Protein AF-A0AAV4JP95-F1 (afdb_monomer_lite)

Structure (mmCIF, N/CA/C/O backbone):
data_AF-A0AAV4JP95-F1
#
_entry.id   AF-A0AAV4JP95-F1
#
loop_
_atom_site.group_PDB
_atom_site.id
_atom_site.type_symbol
_atom_site.label_atom_id
_atom_site.label_alt_id
_atom_site.label_comp_id
_atom_site.label_asym_id
_atom_site.label_entity_id
_atom_site.label_seq_id
_atom_site.pdbx_PDB_ins_code
_atom_site.Cartn_x
_atom_site.Cartn_y
_atom_site.Cartn_z
_atom_site.occupancy
_atom_site.B_iso_or_equiv
_atom_site.auth_seq_id
_atom_site.auth_comp_id
_atom_site.auth_asym_id
_atom_site.auth_atom_id
_atom_site.pdbx_PDB_model_num
ATOM 1 N N . MET A 1 1 ? -0.950 5.126 -25.037 1.00 38.28 1 MET A N 1
ATOM 2 C CA . MET A 1 1 ? -2.123 5.881 -24.534 1.00 38.28 1 MET A CA 1
ATOM 3 C C . MET A 1 1 ? -2.190 5.710 -23.021 1.00 38.28 1 MET A C 1
ATOM 5 O O . MET A 1 1 ? -2.170 4.575 -22.573 1.00 38.28 1 MET A O 1
ATOM 9 N N . LYS A 1 2 ? -2.175 6.792 -22.227 1.00 51.00 2 LYS A N 1
ATOM 10 C CA . LYS A 1 2 ? -2.184 6.705 -20.753 1.00 51.00 2 LYS A CA 1
ATOM 11 C C . LYS A 1 2 ? -3.571 6.285 -20.260 1.00 51.00 2 LYS A C 1
ATOM 13 O O . LYS A 1 2 ? -4.560 6.953 -20.547 1.00 51.00 2 LYS A O 1
ATOM 18 N N . ASP A 1 3 ? -3.625 5.200 -19.496 1.00 61.03 3 ASP A N 1
ATOM 19 C CA . ASP A 1 3 ? -4.842 4.542 -19.003 1.00 61.03 3 ASP A CA 1
ATOM 20 C C . ASP A 1 3 ? -5.536 5.298 -17.844 1.00 61.03 3 ASP A C 1
ATOM 22 O O . ASP A 1 3 ? -6.129 4.716 -16.936 1.00 61.03 3 ASP A O 1
ATOM 26 N N . THR A 1 4 ? -5.495 6.633 -17.853 1.00 71.19 4 THR A N 1
ATOM 27 C CA . THR A 1 4 ? -5.955 7.493 -16.749 1.00 71.19 4 THR A CA 1
ATOM 28 C C . THR A 1 4 ? -7.425 7.254 -16.396 1.00 71.19 4 THR A C 1
ATOM 30 O O . THR A 1 4 ? -7.786 7.220 -15.222 1.00 71.19 4 THR A O 1
ATOM 33 N N . ARG A 1 5 ? -8.281 7.004 -17.397 1.00 79.25 5 ARG A N 1
ATOM 34 C CA . ARG A 1 5 ? -9.705 6.692 -17.174 1.00 79.25 5 ARG A CA 1
ATOM 35 C C . ARG A 1 5 ? -9.899 5.374 -16.419 1.00 79.25 5 ARG A C 1
ATOM 37 O O . ARG A 1 5 ? -10.820 5.269 -15.616 1.00 79.25 5 ARG A O 1
ATOM 44 N N . ARG A 1 6 ? -9.049 4.372 -16.664 1.00 81.50 6 ARG A N 1
ATOM 45 C CA . ARG A 1 6 ? -9.123 3.067 -15.988 1.00 81.50 6 ARG A CA 1
ATOM 46 C C . ARG A 1 6 ? -8.618 3.167 -14.555 1.00 81.50 6 ARG A C 1
ATOM 48 O O . ARG A 1 6 ? -9.256 2.632 -13.657 1.00 81.50 6 ARG A O 1
ATOM 55 N N . VAL A 1 7 ? -7.556 3.941 -14.329 1.00 82.88 7 VAL A N 1
ATOM 56 C CA . VAL A 1 7 ? -7.044 4.231 -12.981 1.00 82.88 7 VAL A CA 1
ATOM 57 C C . VAL A 1 7 ? -8.124 4.867 -12.104 1.00 82.88 7 VAL A C 1
ATOM 59 O O . VAL A 1 7 ? -8.351 4.412 -10.984 1.00 82.88 7 VAL A O 1
ATOM 62 N N . VAL A 1 8 ? -8.852 5.862 -12.624 1.00 86.62 8 VAL A N 1
ATOM 63 C CA . VAL A 1 8 ? -9.963 6.495 -11.891 1.00 86.62 8 VAL A CA 1
ATOM 64 C C . VAL A 1 8 ? -11.041 5.473 -11.520 1.00 86.62 8 VAL A C 1
ATOM 66 O O . VAL A 1 8 ? -11.467 5.439 -10.367 1.00 86.62 8 VAL A O 1
ATOM 69 N N . LYS A 1 9 ? -11.421 4.586 -12.451 1.00 89.94 9 LYS A N 1
ATOM 70 C CA . LYS A 1 9 ? -12.391 3.511 -12.183 1.00 89.94 9 LYS A CA 1
ATOM 71 C C . LYS A 1 9 ? -11.918 2.551 -11.090 1.00 89.94 9 LYS A C 1
ATOM 73 O O . LYS A 1 9 ? -12.716 2.152 -10.254 1.00 89.94 9 LYS A O 1
ATOM 78 N N . ILE A 1 10 ? -10.630 2.208 -11.052 1.00 89.19 10 ILE A N 1
ATOM 79 C CA . ILE A 1 10 ? -10.064 1.326 -10.016 1.00 89.19 10 ILE A CA 1
ATOM 80 C C . ILE A 1 10 ? -10.124 1.997 -8.640 1.00 89.19 10 ILE A C 1
ATOM 82 O O . ILE A 1 10 ? -10.513 1.370 -7.656 1.00 89.19 10 ILE A O 1
ATOM 86 N N . VAL A 1 11 ? -9.789 3.288 -8.562 1.00 91.06 11 VAL A N 1
ATOM 87 C CA . VAL A 1 11 ? -9.869 4.052 -7.308 1.00 91.06 11 VAL A CA 1
ATOM 88 C C . VAL A 1 11 ? -11.321 4.198 -6.836 1.00 91.06 11 VAL A C 1
ATOM 90 O O . VAL A 1 11 ? -11.583 4.120 -5.631 1.00 91.06 11 VAL A O 1
ATOM 93 N N . GLN A 1 12 ? -12.263 4.390 -7.763 1.00 93.44 12 GLN A N 1
ATOM 94 C CA . GLN A 1 12 ? -13.700 4.407 -7.472 1.00 93.44 12 GLN A CA 1
ATOM 95 C C . GLN A 1 12 ? -14.160 3.047 -6.947 1.00 93.44 12 GLN A C 1
ATOM 97 O O . GLN A 1 12 ? -14.687 2.986 -5.841 1.00 93.44 12 GLN A O 1
ATOM 102 N N . PHE A 1 13 ? -13.830 1.960 -7.646 1.00 93.62 13 PHE A N 1
ATOM 103 C CA . PHE A 1 13 ? -14.135 0.591 -7.230 1.00 93.62 13 PHE A CA 1
ATOM 104 C C . PHE A 1 13 ? -13.580 0.265 -5.834 1.00 93.62 13 PHE A C 1
ATOM 106 O O . PHE A 1 13 ? -14.285 -0.298 -4.997 1.00 93.62 13 PHE A O 1
ATOM 113 N N . ALA A 1 14 ? -12.342 0.677 -5.533 1.00 93.75 14 ALA A N 1
ATOM 114 C CA . ALA A 1 14 ? -11.765 0.530 -4.197 1.00 93.75 14 ALA A CA 1
ATOM 115 C C . ALA A 1 14 ? -12.580 1.294 -3.139 1.00 93.75 14 ALA A C 1
ATOM 117 O O . ALA A 1 14 ? -12.880 0.762 -2.071 1.00 93.75 14 ALA A O 1
ATOM 118 N N . SER A 1 15 ? -12.956 2.539 -3.440 1.00 95.44 15 SER A N 1
ATOM 119 C CA . SER A 1 15 ? -13.736 3.391 -2.534 1.00 95.44 15 SER A CA 1
ATOM 120 C C . SER A 1 15 ? -15.133 2.816 -2.277 1.00 95.44 15 SER A C 1
ATOM 122 O O . SER A 1 15 ? -15.563 2.741 -1.128 1.00 95.44 15 SER A O 1
ATOM 124 N N . GLU A 1 16 ? -15.817 2.361 -3.323 1.00 96.06 16 GLU A N 1
ATOM 125 C CA . GLU A 1 16 ? -17.139 1.738 -3.248 1.00 96.06 16 GLU A CA 1
ATOM 126 C C . GLU A 1 16 ? -17.101 0.427 -2.462 1.00 96.06 16 GLU A C 1
ATOM 128 O O . GLU A 1 16 ? -17.884 0.251 -1.528 1.00 96.06 16 GLU A O 1
ATOM 133 N N . GLY A 1 17 ? -16.141 -0.456 -2.757 1.00 94.38 17 GLY A N 1
ATOM 134 C CA . GLY A 1 17 ? -15.959 -1.709 -2.025 1.00 94.38 17 GLY A CA 1
ATOM 135 C C . GLY A 1 17 ? -15.733 -1.483 -0.528 1.00 94.38 17 GLY A C 1
ATOM 136 O O . GLY A 1 17 ? -16.347 -2.150 0.306 1.00 94.38 17 GLY A O 1
ATOM 137 N N . LEU A 1 18 ? -14.918 -0.487 -0.168 1.00 95.00 18 LEU A N 1
ATOM 138 C CA . LEU A 1 18 ? -14.693 -0.109 1.231 1.00 95.00 18 LEU A CA 1
ATOM 139 C C . LEU A 1 18 ? -15.953 0.452 1.899 1.00 95.00 18 LEU A C 1
ATOM 141 O O . LEU A 1 18 ? -16.226 0.129 3.058 1.00 95.00 18 LEU A O 1
ATOM 145 N N . LEU A 1 19 ? -16.739 1.264 1.187 1.00 95.69 19 LEU A N 1
ATOM 146 C CA . LEU A 1 19 ? -18.004 1.797 1.695 1.00 95.69 19 LEU A CA 1
ATOM 147 C C . LEU A 1 19 ? -19.027 0.689 1.950 1.00 95.69 19 LEU A C 1
ATOM 149 O O . LEU A 1 19 ? -19.682 0.712 2.994 1.00 95.69 19 LEU A O 1
ATOM 153 N N . VAL A 1 20 ? -19.139 -0.285 1.043 1.00 95.19 20 VAL A N 1
ATOM 154 C CA . VAL A 1 20 ? -20.025 -1.447 1.202 1.00 95.19 20 VAL A CA 1
ATOM 155 C C . VAL A 1 20 ? -19.639 -2.234 2.452 1.00 95.19 20 VAL A C 1
ATOM 157 O O . VAL A 1 20 ? -20.476 -2.401 3.338 1.00 95.19 20 VAL A O 1
ATOM 160 N N . ILE A 1 21 ? -18.362 -2.610 2.600 1.00 94.50 21 ILE A N 1
ATOM 161 C CA . ILE A 1 21 ? -17.874 -3.344 3.783 1.00 94.50 21 ILE A CA 1
ATOM 162 C C . ILE A 1 21 ? -18.108 -2.541 5.069 1.00 94.50 21 ILE A C 1
ATOM 164 O O . ILE A 1 21 ? -18.496 -3.091 6.103 1.00 94.50 21 ILE A O 1
ATOM 168 N N . ASN A 1 22 ? -17.889 -1.225 5.022 1.00 93.62 22 ASN A N 1
ATOM 169 C CA . ASN A 1 22 ? -18.088 -0.372 6.184 1.00 93.62 22 ASN A CA 1
ATOM 170 C C . ASN A 1 22 ? -19.557 -0.352 6.639 1.00 93.62 22 ASN A C 1
ATOM 172 O O . ASN A 1 22 ? -19.801 -0.387 7.848 1.00 93.62 22 ASN A O 1
ATOM 176 N N . LYS A 1 23 ? -20.501 -0.314 5.688 1.00 93.94 23 LYS A N 1
ATOM 177 C CA . LYS A 1 23 ? -21.951 -0.312 5.938 1.00 93.94 23 LYS A CA 1
ATOM 178 C C . LYS A 1 23 ? -22.492 -1.668 6.396 1.00 93.94 23 LYS A C 1
ATOM 180 O O . LYS A 1 23 ? -23.535 -1.696 7.039 1.00 93.94 23 LYS A O 1
ATOM 185 N N . CYS A 1 24 ? -21.804 -2.776 6.120 1.00 91.50 24 CYS A N 1
ATOM 186 C CA . CYS A 1 24 ? -22.222 -4.083 6.620 1.00 91.50 24 CYS A CA 1
ATOM 187 C C . CYS A 1 24 ? -22.307 -4.087 8.161 1.00 91.50 24 CYS A C 1
ATOM 189 O O . CYS A 1 24 ? -21.389 -3.623 8.846 1.00 91.50 24 CYS A O 1
ATOM 191 N N . GLY A 1 25 ? -23.365 -4.685 8.717 1.00 90.44 25 GLY A N 1
ATOM 192 C CA . GLY A 1 25 ? -23.564 -4.883 10.165 1.00 90.44 25 GLY A CA 1
ATOM 193 C C . GLY A 1 25 ? -22.656 -5.949 10.800 1.00 90.44 25 GLY A C 1
ATOM 194 O O . GLY A 1 25 ? -22.954 -6.463 11.871 1.00 90.44 25 GLY A O 1
ATOM 195 N N . LEU A 1 26 ? -21.563 -6.321 10.129 1.00 90.19 26 LEU A N 1
ATOM 196 C CA . LEU A 1 26 ? -20.633 -7.362 10.562 1.00 90.19 26 LEU A CA 1
ATOM 197 C C . LEU A 1 26 ? -19.750 -6.889 11.726 1.00 90.19 26 LEU A C 1
ATOM 199 O O . LEU A 1 26 ? -19.421 -5.705 11.838 1.00 90.19 26 LEU A O 1
ATOM 203 N N . GLN A 1 27 ? -19.280 -7.830 12.550 1.00 90.25 27 GLN A N 1
ATOM 204 C CA . GLN A 1 27 ? -18.249 -7.536 13.551 1.00 90.25 27 GLN A CA 1
ATOM 205 C C . GLN A 1 27 ? -16.942 -7.085 12.877 1.00 90.25 27 GLN A C 1
ATOM 207 O O . GLN A 1 27 ? -16.614 -7.512 11.768 1.00 90.25 27 GLN A O 1
ATOM 212 N N . SER A 1 28 ? -16.147 -6.273 13.578 1.00 88.94 28 SER A N 1
ATOM 213 C CA . SER A 1 28 ? -14.911 -5.677 13.054 1.00 88.94 28 SER A CA 1
ATOM 214 C C . SER A 1 28 ? -13.934 -6.677 12.432 1.00 88.94 28 SER A C 1
ATOM 216 O O . SER A 1 28 ? -13.407 -6.427 11.350 1.00 88.94 28 SER A O 1
ATOM 218 N N . LYS A 1 29 ? -13.725 -7.832 13.077 1.00 89.19 29 LYS A N 1
ATOM 219 C CA . LYS A 1 29 ? -12.844 -8.900 12.573 1.00 89.19 29 LYS A CA 1
ATOM 220 C C . LYS A 1 29 ? -13.286 -9.428 11.205 1.00 89.19 29 LYS A C 1
ATOM 222 O O . LYS A 1 29 ? -12.456 -9.633 10.326 1.00 89.19 29 LYS A O 1
ATOM 227 N N . PHE A 1 30 ? -14.594 -9.573 10.999 1.00 90.50 30 PHE A N 1
ATOM 228 C CA . PHE A 1 30 ? -15.151 -10.067 9.744 1.00 90.50 30 PHE A CA 1
ATOM 229 C C . PHE A 1 30 ? -15.080 -9.012 8.638 1.00 90.50 30 PHE A C 1
ATOM 231 O O . PHE A 1 30 ? -14.860 -9.370 7.489 1.00 90.50 30 PHE A O 1
ATOM 238 N N . LYS A 1 31 ? -15.148 -7.714 8.966 1.00 93.19 31 LYS A N 1
ATOM 239 C CA . LYS A 1 31 ? -14.896 -6.638 7.987 1.00 93.19 31 LYS A CA 1
ATOM 240 C C . LYS A 1 31 ? -13.470 -6.686 7.444 1.00 93.19 31 LYS A C 1
ATOM 242 O O . LYS A 1 31 ? -13.267 -6.591 6.236 1.00 93.19 31 LYS A O 1
ATOM 247 N N . VAL A 1 32 ? -12.492 -6.879 8.331 1.00 91.06 32 VAL A N 1
ATOM 248 C CA . VAL A 1 32 ? -11.085 -7.040 7.933 1.00 91.06 32 VAL A CA 1
ATOM 249 C C . VAL A 1 32 ? -10.889 -8.320 7.127 1.00 91.06 32 VAL A C 1
ATOM 251 O O . VAL A 1 32 ? -10.179 -8.301 6.126 1.00 91.06 32 VAL A O 1
ATOM 254 N N . TRP A 1 33 ? -11.569 -9.406 7.494 1.00 90.81 33 TRP A N 1
ATOM 255 C CA . TRP A 1 33 ? -11.556 -10.632 6.700 1.00 90.81 33 TRP A CA 1
ATOM 256 C C . TRP A 1 33 ? -12.125 -10.416 5.288 1.00 90.81 33 TRP A C 1
ATOM 258 O O . TRP A 1 33 ? -11.470 -10.770 4.315 1.00 90.81 33 TRP A O 1
ATOM 268 N N . CYS A 1 34 ? -13.275 -9.748 5.136 1.00 92.06 34 CYS A N 1
ATOM 269 C CA . CYS A 1 34 ? -13.835 -9.415 3.819 1.00 92.06 34 CYS A CA 1
ATOM 270 C C . CYS A 1 34 ? -12.882 -8.541 2.991 1.00 92.06 34 CYS A C 1
ATOM 272 O O . CYS A 1 34 ? -12.734 -8.743 1.785 1.00 92.06 34 CYS A O 1
ATOM 274 N N . LEU A 1 35 ? -12.205 -7.587 3.631 1.00 92.31 35 LEU A N 1
ATOM 275 C CA . LEU A 1 35 ? -11.176 -6.784 2.980 1.00 92.31 35 LEU A CA 1
ATOM 276 C C . LEU A 1 35 ? -10.038 -7.670 2.444 1.00 92.31 35 LEU A C 1
ATOM 278 O O . LEU A 1 35 ? -9.718 -7.583 1.261 1.00 92.31 35 LEU A O 1
ATOM 282 N N . GLN A 1 36 ? -9.461 -8.526 3.291 1.00 91.44 36 GLN A N 1
ATOM 283 C CA . GLN A 1 36 ? -8.295 -9.354 2.961 1.00 91.44 36 GLN A CA 1
ATOM 284 C C . GLN A 1 36 ? -8.613 -10.483 1.976 1.00 91.44 36 GLN A C 1
ATOM 286 O O . GLN A 1 36 ? -7.837 -10.737 1.062 1.00 91.44 36 GLN A O 1
ATOM 291 N N . SER A 1 37 ? -9.754 -11.148 2.134 1.00 90.38 37 SER A N 1
ATOM 292 C CA . SER A 1 37 ? -10.108 -12.333 1.350 1.00 90.38 37 SER A CA 1
ATOM 293 C C . SER A 1 37 ? -10.948 -12.026 0.111 1.00 90.38 37 SER A C 1
ATOM 295 O O . SER A 1 37 ? -10.947 -12.833 -0.813 1.00 90.38 37 SER A O 1
ATOM 297 N N . MET A 1 38 ? -11.653 -10.888 0.048 1.00 92.06 38 MET A N 1
ATOM 298 C CA . MET A 1 38 ? -12.507 -10.556 -1.104 1.00 92.06 38 MET A CA 1
ATOM 299 C C . MET A 1 38 ? -12.042 -9.311 -1.857 1.00 92.06 38 MET A C 1
ATOM 301 O O . MET A 1 38 ? -11.879 -9.367 -3.075 1.00 92.06 38 MET A O 1
ATOM 305 N N . LEU A 1 39 ? -11.863 -8.178 -1.171 1.00 93.00 39 LEU A N 1
ATOM 306 C CA . LEU A 1 39 ? -11.613 -6.902 -1.851 1.00 93.00 39 LEU A CA 1
ATOM 307 C C . LEU A 1 39 ? -10.174 -6.788 -2.364 1.00 93.00 39 LEU A C 1
ATOM 309 O O . LEU A 1 39 ? -9.973 -6.413 -3.518 1.00 93.00 39 LEU A O 1
ATOM 313 N N . ILE A 1 40 ? -9.186 -7.135 -1.535 1.00 91.88 40 ILE A N 1
ATOM 314 C CA . ILE A 1 40 ? -7.764 -7.054 -1.891 1.00 91.88 40 ILE A CA 1
ATOM 315 C C . ILE A 1 40 ? -7.432 -7.930 -3.108 1.00 91.88 40 ILE A C 1
ATOM 317 O O . ILE A 1 40 ? -6.876 -7.378 -4.052 1.00 91.88 40 ILE A O 1
ATOM 321 N N . PRO A 1 41 ? -7.835 -9.215 -3.197 1.00 92.31 41 PRO A N 1
ATOM 322 C CA . PRO A 1 41 ? -7.557 -10.032 -4.381 1.00 92.31 41 PRO A CA 1
ATOM 323 C C . PRO A 1 41 ? -8.159 -9.460 -5.672 1.00 92.31 41 PRO A C 1
ATOM 325 O O . PRO A 1 41 ? -7.504 -9.460 -6.715 1.00 92.31 41 PRO A O 1
ATOM 328 N N . LYS A 1 42 ? -9.383 -8.911 -5.604 1.00 93.00 42 LYS A N 1
ATO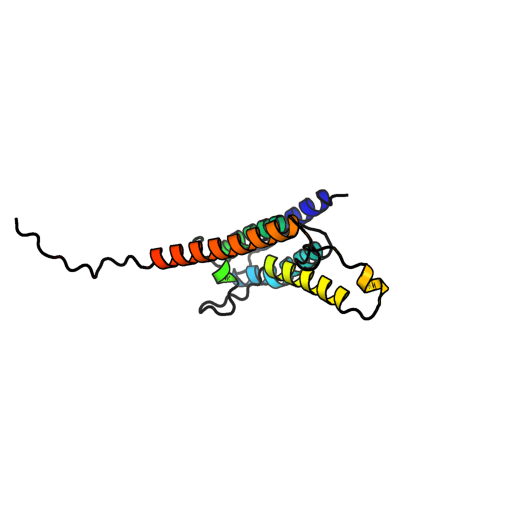M 329 C CA . LYS A 1 42 ? -10.045 -8.267 -6.754 1.00 93.00 42 LYS A CA 1
ATOM 330 C C . LYS A 1 42 ? -9.310 -7.005 -7.202 1.00 93.00 42 LYS A C 1
ATOM 332 O O . LYS A 1 42 ? -9.112 -6.802 -8.397 1.00 93.00 42 LYS A O 1
ATOM 337 N N . LEU A 1 43 ? -8.897 -6.166 -6.251 1.00 92.31 43 LEU A N 1
ATOM 338 C CA . LEU A 1 43 ? -8.100 -4.977 -6.543 1.00 92.31 43 LEU A CA 1
ATOM 339 C C . LEU A 1 43 ? -6.732 -5.353 -7.102 1.00 92.31 43 LEU A C 1
ATOM 341 O O . LEU A 1 43 ? -6.329 -4.805 -8.119 1.00 92.31 43 LEU A O 1
ATOM 345 N N . LEU A 1 44 ? -6.043 -6.306 -6.478 1.00 91.31 44 LEU A N 1
ATOM 346 C CA . LEU A 1 44 ? -4.710 -6.736 -6.876 1.00 91.31 44 LEU A CA 1
ATOM 347 C C . LEU A 1 44 ? -4.689 -7.231 -8.322 1.00 91.31 44 LEU A C 1
ATOM 349 O O . LEU A 1 44 ? -3.796 -6.853 -9.075 1.00 91.31 44 LEU A O 1
ATOM 353 N N . TRP A 1 45 ? -5.691 -8.012 -8.734 1.00 89.81 45 TRP A N 1
ATOM 354 C CA . TRP A 1 45 ? -5.818 -8.446 -10.124 1.00 89.81 45 TRP A CA 1
ATOM 355 C C . TRP A 1 45 ? -5.896 -7.252 -11.087 1.00 89.81 45 TRP A C 1
ATOM 357 O O . TRP A 1 45 ? -5.111 -7.176 -12.031 1.00 89.81 45 TRP A O 1
ATOM 367 N N . LEU A 1 46 ? -6.756 -6.265 -10.802 1.00 89.75 46 LEU A N 1
ATOM 368 C CA . LEU A 1 46 ? -6.854 -5.041 -11.606 1.00 89.75 46 LEU A CA 1
ATOM 369 C C . LEU A 1 46 ? -5.530 -4.267 -11.624 1.00 89.75 46 LEU A C 1
ATOM 371 O O . LEU A 1 46 ? -5.112 -3.782 -12.671 1.00 89.75 46 LEU A O 1
ATOM 375 N N . LEU A 1 47 ? -4.847 -4.168 -10.483 1.00 87.38 47 LEU A N 1
ATOM 376 C CA . LEU A 1 47 ? -3.575 -3.457 -10.387 1.00 87.38 47 LEU A CA 1
ATOM 377 C C . LEU A 1 47 ? -2.462 -4.138 -11.193 1.00 87.38 47 LEU A C 1
ATOM 379 O O . LEU A 1 47 ? -1.634 -3.453 -11.784 1.00 87.38 47 LEU A O 1
ATOM 383 N N . LEU A 1 48 ? -2.424 -5.471 -11.227 1.00 84.38 48 LEU A N 1
ATOM 384 C CA . LEU A 1 48 ? -1.385 -6.211 -11.944 1.00 84.38 48 LEU A CA 1
ATOM 385 C C . LEU A 1 48 ? -1.576 -6.178 -13.459 1.00 84.38 48 LEU A C 1
ATOM 387 O O . LEU A 1 48 ? -0.579 -6.051 -14.173 1.00 84.38 48 LEU A O 1
ATOM 391 N N . VAL A 1 49 ? -2.828 -6.248 -13.923 1.00 84.38 49 VAL A N 1
ATOM 392 C CA . VAL A 1 49 ? -3.185 -6.223 -15.350 1.00 84.38 49 VAL A CA 1
ATOM 393 C C . VAL A 1 49 ? -2.820 -4.887 -15.999 1.00 84.38 49 VAL A C 1
ATOM 395 O O . VAL A 1 49 ? -2.302 -4.871 -17.112 1.00 84.38 49 VAL A O 1
ATOM 398 N N . TYR A 1 50 ? -3.063 -3.768 -15.314 1.00 80.12 50 TYR A N 1
ATOM 399 C CA . TYR A 1 50 ? -2.779 -2.442 -15.861 1.00 80.12 50 TYR A CA 1
ATOM 400 C C . TYR A 1 50 ? -1.390 -1.928 -15.456 1.00 80.12 50 TYR A C 1
ATOM 402 O O . TYR A 1 50 ? -0.802 -2.334 -14.448 1.00 80.12 50 TYR A O 1
ATOM 410 N N . ASP A 1 51 ? -0.853 -1.005 -16.252 1.00 71.88 51 ASP A N 1
ATOM 411 C CA . ASP A 1 51 ? 0.347 -0.256 -15.885 1.00 71.88 51 ASP A CA 1
ATOM 412 C C . ASP A 1 51 ? -0.050 0.953 -15.026 1.00 71.88 51 ASP A C 1
ATOM 414 O O . ASP A 1 51 ? -0.608 1.938 -15.518 1.00 71.88 51 ASP A O 1
ATOM 418 N N . ILE A 1 52 ? 0.146 0.832 -13.711 1.00 76.31 52 ILE A N 1
ATOM 419 C CA . ILE A 1 52 ? -0.298 1.813 -12.717 1.00 76.31 52 ILE A CA 1
ATOM 420 C C . ILE A 1 52 ? 0.901 2.307 -11.913 1.00 76.31 52 ILE A C 1
ATOM 422 O O . ILE A 1 52 ? 1.753 1.541 -11.459 1.00 76.31 52 ILE A O 1
ATOM 426 N N . PHE A 1 53 ? 0.939 3.614 -11.671 1.00 78.31 53 PHE A N 1
ATOM 427 C CA . PHE A 1 53 ? 1.970 4.220 -10.839 1.00 78.31 53 PHE A CA 1
ATOM 428 C C . PHE A 1 53 ? 1.849 3.784 -9.372 1.00 78.31 53 PHE A C 1
ATOM 430 O O . PHE A 1 53 ? 0.759 3.780 -8.796 1.00 78.31 53 PHE A O 1
ATOM 437 N N . CYS A 1 54 ? 2.997 3.506 -8.745 1.00 80.19 54 CYS A N 1
ATOM 438 C CA . CYS A 1 54 ? 3.111 3.126 -7.330 1.00 80.19 54 CYS A CA 1
ATOM 439 C C . CYS A 1 54 ? 2.386 4.111 -6.392 1.00 80.19 54 CYS A C 1
ATOM 441 O O . CYS A 1 54 ? 1.668 3.690 -5.491 1.00 80.19 54 CYS A O 1
ATOM 443 N N . SER A 1 55 ? 2.462 5.413 -6.681 1.00 83.44 55 SER A N 1
ATOM 444 C CA . SER A 1 55 ? 1.792 6.473 -5.912 1.00 83.44 55 SER A CA 1
ATOM 445 C C . SER A 1 55 ? 0.264 6.350 -5.878 1.00 83.44 55 SER A C 1
ATOM 447 O O . SER A 1 55 ? -0.383 6.717 -4.897 1.00 83.44 55 SER A O 1
ATOM 449 N N . THR A 1 56 ? -0.348 5.809 -6.936 1.00 86.06 56 THR A N 1
ATOM 450 C CA . THR A 1 56 ? -1.801 5.576 -6.962 1.00 86.06 56 THR A CA 1
ATOM 451 C C . THR A 1 56 ? -2.165 4.414 -6.040 1.00 86.06 56 THR A C 1
ATOM 453 O O . THR A 1 56 ? -3.151 4.489 -5.306 1.00 86.06 56 THR A O 1
ATOM 456 N N . VAL A 1 57 ? -1.348 3.358 -6.039 1.00 89.62 57 VAL A N 1
ATOM 457 C CA . VAL A 1 57 ? -1.525 2.199 -5.154 1.00 89.62 57 VAL A CA 1
ATOM 458 C C . VAL A 1 57 ? -1.355 2.609 -3.690 1.00 89.62 57 VAL A C 1
ATOM 460 O O . VAL A 1 57 ? -2.188 2.247 -2.864 1.00 89.62 57 VAL A O 1
ATOM 463 N N . GLU A 1 58 ? -0.365 3.450 -3.384 1.00 90.81 58 GLU A N 1
ATOM 464 C CA . GLU A 1 58 ? -0.164 4.043 -2.053 1.00 90.81 58 GLU A CA 1
ATOM 465 C C . GLU A 1 58 ? -1.386 4.852 -1.587 1.00 90.81 58 GLU A C 1
ATOM 467 O O . GLU A 1 58 ? -1.814 4.741 -0.439 1.00 90.81 58 GLU A O 1
ATOM 472 N N . SER A 1 59 ? -2.020 5.618 -2.483 1.00 92.06 59 SER A N 1
ATOM 473 C CA . SER A 1 59 ? -3.258 6.344 -2.162 1.00 92.06 59 SER A CA 1
ATOM 474 C C . SER A 1 59 ? -4.429 5.405 -1.834 1.00 92.06 59 SER A C 1
ATOM 476 O O . SER A 1 59 ? -5.204 5.672 -0.910 1.00 92.06 59 SER A O 1
ATOM 478 N N . ILE A 1 60 ? -4.565 4.291 -2.563 1.00 92.31 60 ILE A N 1
ATOM 479 C CA . ILE A 1 60 ? -5.576 3.258 -2.281 1.00 92.31 60 ILE A CA 1
ATOM 480 C C . ILE A 1 60 ? -5.297 2.610 -0.922 1.00 92.31 60 ILE A C 1
ATOM 482 O O . ILE A 1 60 ? -6.209 2.472 -0.105 1.00 92.31 60 ILE A O 1
ATOM 486 N N . GLU A 1 61 ? -4.043 2.261 -0.657 1.00 92.50 61 GLU A N 1
ATOM 487 C CA . GLU A 1 61 ? -3.615 1.671 0.605 1.00 92.50 61 GLU A CA 1
ATOM 488 C C . GLU A 1 61 ? -3.888 2.599 1.798 1.00 92.50 61 GLU A C 1
ATOM 490 O O . GLU A 1 61 ? -4.481 2.169 2.787 1.00 92.50 61 GLU A O 1
ATOM 495 N N . ALA A 1 62 ? -3.596 3.896 1.677 1.00 91.75 62 ALA A N 1
ATOM 496 C CA . ALA A 1 62 ? -3.903 4.882 2.712 1.00 91.75 62 ALA A CA 1
ATOM 497 C C . ALA A 1 62 ? -5.409 4.939 3.045 1.00 91.75 62 ALA A C 1
ATOM 499 O O . ALA A 1 62 ? -5.801 5.051 4.214 1.00 91.75 62 ALA A O 1
ATOM 500 N N . LYS A 1 63 ? -6.286 4.808 2.037 1.00 93.19 63 LYS A N 1
ATOM 501 C CA . LYS A 1 63 ? -7.737 4.701 2.272 1.00 93.19 63 LYS A CA 1
ATOM 502 C C . LYS A 1 63 ? -8.077 3.416 3.023 1.00 93.19 63 LYS A C 1
ATOM 504 O O . LYS A 1 63 ? -8.835 3.473 3.992 1.00 93.19 63 LYS A O 1
ATOM 509 N N . ILE A 1 64 ? -7.503 2.282 2.620 1.00 92.56 64 ILE A N 1
ATOM 510 C CA . ILE A 1 64 ? -7.685 0.992 3.299 1.00 92.56 64 ILE A CA 1
ATOM 511 C C . ILE A 1 64 ? -7.242 1.088 4.767 1.00 92.56 64 ILE A C 1
ATOM 513 O O . ILE A 1 64 ? -7.986 0.652 5.649 1.00 92.56 64 ILE A O 1
ATOM 517 N N . HIS A 1 65 ? -6.099 1.719 5.061 1.00 91.06 65 HIS A N 1
ATOM 518 C CA . HIS A 1 65 ? -5.618 1.933 6.432 1.00 91.06 65 HIS A CA 1
ATOM 519 C C . HIS A 1 65 ? -6.636 2.691 7.276 1.00 91.06 65 HIS A C 1
ATOM 521 O O . HIS A 1 65 ? -6.945 2.274 8.392 1.00 91.06 65 HIS A O 1
ATOM 527 N N . LYS A 1 66 ? -7.210 3.775 6.740 1.00 91.38 66 LYS A N 1
ATOM 528 C CA . LYS A 1 66 ? -8.200 4.591 7.458 1.00 91.38 66 LYS A CA 1
ATOM 529 C C . LYS A 1 66 ? -9.424 3.771 7.876 1.00 91.38 66 LYS A C 1
ATOM 531 O O . LYS A 1 66 ? -9.846 3.846 9.032 1.00 91.38 66 LYS A O 1
ATOM 536 N N . TYR A 1 67 ? -9.980 2.969 6.967 1.00 91.81 67 TYR A N 1
ATOM 537 C CA . TYR A 1 67 ? -11.117 2.096 7.285 1.00 91.81 67 TYR A CA 1
ATOM 538 C C . TYR A 1 67 ? -10.730 0.974 8.243 1.00 91.81 67 TYR A C 1
ATOM 540 O O . TYR A 1 67 ? -11.450 0.706 9.203 1.00 91.81 67 TYR A O 1
ATOM 548 N N . THR A 1 68 ? -9.568 0.363 8.035 1.00 90.19 68 THR A N 1
ATOM 549 C CA . THR A 1 68 ? -9.130 -0.765 8.857 1.00 90.19 68 THR A CA 1
ATOM 550 C C . THR A 1 68 ? -8.853 -0.341 10.298 1.00 90.19 68 THR A C 1
ATOM 552 O O . THR A 1 68 ? -9.299 -1.015 11.226 1.00 90.19 68 THR A O 1
ATOM 555 N N . ARG A 1 69 ? -8.228 0.826 10.506 1.00 89.62 69 ARG A N 1
ATOM 556 C CA . ARG A 1 69 ? -8.053 1.441 11.836 1.00 89.62 69 ARG A CA 1
ATOM 557 C C . ARG A 1 69 ? -9.385 1.678 12.524 1.00 89.62 69 ARG A C 1
ATOM 559 O O . ARG A 1 69 ? -9.548 1.306 13.684 1.00 89.62 69 ARG A O 1
ATOM 566 N N . LYS A 1 70 ? -10.354 2.234 11.789 1.00 90.88 70 LYS A N 1
ATOM 567 C CA . LYS A 1 70 ? -11.709 2.474 12.295 1.00 90.88 70 LYS A CA 1
ATOM 568 C C . LYS A 1 70 ? -12.388 1.175 12.734 1.00 90.88 70 LYS A C 1
ATOM 570 O O . LYS A 1 70 ? -13.033 1.155 13.777 1.00 90.88 70 LYS A O 1
ATOM 575 N N . TRP A 1 71 ? -12.248 0.093 11.969 1.00 91.38 71 TRP A N 1
ATOM 576 C CA . TRP A 1 71 ? -12.861 -1.193 12.312 1.00 91.38 71 TRP A CA 1
ATOM 577 C C . TRP A 1 71 ? -12.168 -1.861 13.500 1.00 91.38 71 TRP A C 1
ATOM 579 O O . TRP A 1 71 ? -12.844 -2.279 14.437 1.00 91.38 71 TRP A O 1
ATOM 589 N N . LEU A 1 72 ? -10.836 -1.921 13.498 1.00 87.69 72 LEU A N 1
ATOM 590 C CA . LEU A 1 72 ? -10.049 -2.568 14.552 1.00 87.69 72 LEU A CA 1
ATOM 591 C C . LEU A 1 72 ? -9.923 -1.734 15.837 1.00 87.69 72 LEU A C 1
ATOM 593 O O . LEU A 1 72 ? -9.354 -2.222 16.807 1.00 87.69 72 LEU A O 1
ATOM 597 N N . ARG A 1 73 ? -10.449 -0.499 15.857 1.00 88.06 73 ARG A N 1
ATOM 598 C CA . ARG A 1 73 ? -10.305 0.463 16.968 1.00 88.06 73 ARG A CA 1
ATOM 599 C C . ARG A 1 73 ? -8.837 0.715 17.337 1.00 88.06 73 ARG A C 1
ATOM 601 O O . ARG A 1 73 ? -8.493 0.896 18.500 1.00 88.06 73 ARG A O 1
ATOM 608 N N . VAL A 1 74 ? -7.970 0.718 16.327 1.00 85.81 74 VAL A N 1
ATOM 609 C CA . VAL A 1 74 ? -6.535 0.979 16.481 1.00 85.81 74 VAL A CA 1
ATOM 610 C C . VAL A 1 74 ? -6.301 2.486 16.481 1.00 85.81 74 VAL A C 1
ATOM 612 O O . VAL A 1 74 ? -6.884 3.199 15.663 1.00 85.81 74 VAL A O 1
ATOM 615 N N . SER A 1 75 ? -5.425 2.963 17.371 1.00 83.69 75 SER A N 1
ATOM 616 C CA . SER A 1 75 ? -5.051 4.379 17.429 1.00 83.69 75 SER A CA 1
ATOM 617 C C . SER A 1 75 ? -4.536 4.877 16.064 1.00 83.69 75 SER A C 1
ATOM 619 O O . SER A 1 75 ? -3.772 4.165 15.394 1.00 83.69 75 SER A O 1
ATOM 621 N N . PRO A 1 76 ? -4.917 6.092 15.627 1.00 79.38 76 PRO A N 1
ATOM 622 C CA . PRO A 1 76 ? -4.394 6.683 14.397 1.00 79.38 76 PRO A CA 1
ATOM 623 C C . PRO A 1 76 ? -2.871 6.880 14.432 1.00 79.38 76 PRO A C 1
ATOM 625 O O . PRO A 1 76 ? -2.248 6.873 13.377 1.00 79.38 76 PRO A O 1
ATOM 628 N N . GLU A 1 77 ? -2.267 6.988 15.619 1.00 81.00 77 GLU A N 1
ATOM 629 C CA . GLU A 1 77 ? -0.830 7.244 15.788 1.00 81.00 77 GLU A CA 1
ATOM 630 C C . GLU A 1 77 ? 0.056 6.006 15.585 1.00 81.00 77 GLU A C 1
ATOM 632 O O . GLU A 1 77 ? 1.270 6.120 15.400 1.00 81.00 77 GLU A O 1
ATOM 637 N N . LEU A 1 78 ? -0.525 4.801 15.608 1.00 80.19 78 LEU A N 1
ATOM 638 C CA . LEU A 1 78 ? 0.239 3.577 15.385 1.00 80.19 78 LEU A CA 1
ATOM 639 C C . LEU A 1 78 ? 0.803 3.573 13.959 1.00 80.19 78 LEU A C 1
ATOM 641 O O . LEU A 1 78 ? 0.049 3.752 13.008 1.00 80.19 78 LEU A O 1
ATOM 645 N N . ARG A 1 79 ? 2.096 3.290 13.776 1.00 78.62 79 ARG A N 1
ATOM 646 C CA . ARG A 1 79 ? 2.707 3.209 12.435 1.00 78.62 79 ARG A CA 1
ATOM 647 C C . ARG A 1 79 ? 2.033 2.152 11.558 1.00 78.62 79 ARG A C 1
ATOM 649 O O . ARG A 1 79 ? 1.765 1.053 12.032 1.00 78.62 79 ARG A O 1
ATOM 656 N N . ASP A 1 80 ? 1.846 2.458 10.273 1.00 75.44 80 ASP A N 1
ATOM 657 C CA . ASP A 1 80 ? 1.279 1.530 9.275 1.00 75.44 80 ASP A CA 1
ATOM 658 C C . ASP A 1 80 ? 2.046 0.197 9.216 1.00 75.44 80 ASP A C 1
ATOM 660 O O . ASP A 1 80 ? 1.441 -0.869 9.150 1.00 75.44 80 ASP A O 1
ATOM 664 N N . MET A 1 81 ? 3.375 0.243 9.373 1.00 73.44 81 MET A N 1
ATOM 665 C CA . MET A 1 81 ? 4.236 -0.944 9.450 1.00 73.44 81 MET A CA 1
ATOM 666 C C . MET A 1 81 ? 3.767 -1.949 10.517 1.00 73.44 81 MET A C 1
ATOM 668 O O . MET A 1 81 ? 3.817 -3.154 10.291 1.00 73.44 81 MET A O 1
ATOM 672 N N . ALA A 1 82 ? 3.262 -1.481 11.662 1.00 74.75 82 ALA A N 1
ATOM 673 C CA . ALA A 1 82 ? 2.813 -2.365 12.735 1.00 74.75 82 ALA A CA 1
ATOM 674 C C . ALA A 1 82 ? 1.600 -3.229 12.341 1.00 74.75 82 ALA A C 1
ATOM 676 O O . ALA A 1 82 ? 1.343 -4.230 13.003 1.00 74.75 82 ALA A O 1
ATOM 677 N N . MET A 1 83 ? 0.870 -2.876 11.276 1.00 78.00 83 MET A N 1
ATOM 678 C CA . MET A 1 83 ? -0.238 -3.689 10.762 1.00 78.00 83 MET A CA 1
ATOM 679 C C . MET A 1 83 ? 0.220 -4.850 9.888 1.00 78.00 83 MET A C 1
ATOM 681 O O . MET A 1 83 ? -0.418 -5.897 9.897 1.00 78.00 83 MET A O 1
ATOM 685 N N . TYR A 1 84 ? 1.312 -4.666 9.149 1.00 81.19 84 TYR A N 1
ATOM 686 C CA . TYR A 1 84 ? 1.817 -5.637 8.173 1.00 81.19 84 TYR A CA 1
ATOM 687 C C . TYR A 1 84 ? 2.997 -6.460 8.696 1.00 81.19 84 TYR A C 1
ATOM 689 O O . TYR A 1 84 ? 3.397 -7.459 8.098 1.00 81.19 84 TYR A O 1
ATOM 697 N N . CYS A 1 85 ? 3.557 -6.066 9.840 1.00 78.25 85 CYS A N 1
ATOM 698 C CA . CYS A 1 85 ? 4.652 -6.769 10.486 1.00 78.25 85 CYS A CA 1
ATOM 699 C C . CYS A 1 85 ? 4.311 -8.234 10.800 1.00 78.25 85 CYS A C 1
ATOM 701 O O . CYS A 1 85 ? 3.530 -8.530 11.702 1.00 78.25 85 CYS A O 1
ATOM 703 N N . ARG A 1 86 ? 5.026 -9.166 10.156 1.00 73.38 86 ARG A N 1
ATOM 704 C CA . ARG A 1 86 ? 5.026 -10.595 10.533 1.00 73.38 86 ARG A CA 1
ATOM 705 C C . ARG A 1 86 ? 5.868 -10.900 11.777 1.00 73.38 86 ARG A C 1
ATOM 707 O O . ARG A 1 86 ? 5.592 -11.866 12.488 1.00 73.38 86 ARG A O 1
ATOM 714 N N . ASN A 1 87 ? 6.865 -10.058 12.051 1.00 75.69 87 ASN A N 1
ATOM 715 C CA . ASN A 1 87 ? 7.887 -10.296 13.078 1.00 75.69 87 ASN A CA 1
ATOM 716 C C . ASN A 1 87 ? 7.659 -9.486 14.367 1.00 75.69 87 ASN A C 1
ATOM 718 O O . ASN A 1 87 ? 8.465 -9.564 15.289 1.00 75.69 87 ASN A O 1
ATOM 722 N N . ALA A 1 88 ? 6.588 -8.693 14.445 1.00 74.38 88 ALA A N 1
ATOM 723 C CA . ALA A 1 88 ? 6.264 -7.927 15.646 1.00 74.38 88 ALA A CA 1
ATOM 724 C C . ALA A 1 88 ? 5.543 -8.790 16.695 1.00 74.38 88 ALA A C 1
ATOM 726 O O . ALA A 1 88 ? 4.982 -9.842 16.384 1.00 74.38 88 ALA A O 1
ATOM 727 N N . LYS A 1 89 ? 5.524 -8.312 17.950 1.00 75.75 89 LYS A N 1
ATOM 728 C CA . LYS A 1 89 ? 4.742 -8.928 19.039 1.00 75.75 89 LYS A CA 1
ATOM 729 C C . LYS A 1 89 ? 3.239 -8.925 18.734 1.00 75.75 89 LYS A C 1
ATOM 731 O O . LYS A 1 89 ? 2.554 -9.896 19.031 1.00 75.75 89 LYS A O 1
ATOM 736 N N . LEU A 1 90 ? 2.741 -7.857 18.107 1.00 72.00 90 LEU A N 1
ATOM 737 C CA . LEU A 1 90 ? 1.380 -7.784 17.584 1.00 72.00 90 LEU A CA 1
ATOM 738 C C . LEU A 1 90 ? 1.389 -8.241 16.122 1.00 72.00 90 LEU A C 1
ATOM 740 O O . LEU A 1 90 ? 1.887 -7.526 15.257 1.00 72.00 90 LEU A O 1
ATOM 744 N N . LYS A 1 91 ? 0.850 -9.432 15.859 1.00 73.38 91 LYS A N 1
ATOM 745 C CA . LYS A 1 91 ? 0.724 -9.988 14.507 1.00 73.38 91 LYS A CA 1
ATOM 746 C C . LYS A 1 91 ? -0.711 -9.814 14.037 1.00 73.38 91 LYS A C 1
ATOM 748 O O . LYS A 1 91 ? -1.583 -10.602 14.399 1.00 73.38 91 LYS A O 1
ATOM 753 N N . LEU A 1 92 ? -0.968 -8.770 13.257 1.00 73.56 92 LEU A N 1
ATOM 754 C CA . LEU A 1 92 ? -2.250 -8.640 12.573 1.00 73.56 92 LEU A CA 1
ATOM 755 C C . LEU A 1 92 ? -2.179 -9.420 11.251 1.00 73.56 92 LEU A C 1
ATOM 757 O O . LEU A 1 92 ? -1.195 -9.291 10.524 1.00 73.56 92 LEU A O 1
ATOM 761 N N . PRO A 1 93 ? -3.189 -10.241 10.914 1.00 69.69 93 PRO A N 1
ATOM 762 C CA . PRO A 1 93 ? -3.226 -10.984 9.657 1.00 69.69 93 PRO A CA 1
ATOM 763 C C . PRO A 1 93 ? -3.664 -10.062 8.509 1.00 69.69 93 PRO A C 1
ATOM 765 O O . PRO A 1 93 ? -4.679 -10.293 7.855 1.00 69.69 93 PRO A O 1
ATOM 768 N N . MET A 1 94 ? -2.928 -8.973 8.296 1.00 79.12 94 MET A N 1
ATOM 769 C CA . MET A 1 94 ? -3.153 -8.046 7.198 1.00 79.12 94 MET A CA 1
ATOM 770 C C . MET A 1 94 ? -1.990 -8.115 6.224 1.00 79.12 94 MET A C 1
ATOM 772 O O . MET A 1 94 ? -0.828 -8.122 6.624 1.00 79.12 94 MET A O 1
ATOM 776 N N . LYS A 1 95 ? -2.312 -8.148 4.934 1.00 83.56 95 LYS A N 1
ATOM 777 C CA . LYS A 1 95 ? -1.341 -8.016 3.854 1.00 83.56 95 LYS A CA 1
ATOM 778 C C . LYS A 1 95 ? -1.430 -6.609 3.273 1.00 83.56 95 LYS A C 1
ATOM 780 O O . LYS A 1 95 ? -2.534 -6.077 3.118 1.00 83.56 95 LYS A O 1
ATOM 785 N N . SER A 1 96 ? -0.272 -6.016 2.993 1.00 89.31 96 SER A N 1
ATOM 786 C CA . SER A 1 96 ? -0.174 -4.724 2.314 1.00 89.31 96 SER A CA 1
ATOM 787 C C . SER A 1 96 ? -0.449 -4.924 0.829 1.00 89.31 96 SER A C 1
ATOM 789 O O . SER A 1 96 ? 0.203 -5.734 0.167 1.00 89.31 96 SER A O 1
ATOM 791 N N . ILE A 1 97 ? -1.405 -4.167 0.290 1.00 90.62 97 ILE A N 1
ATOM 792 C CA . ILE A 1 97 ? -1.717 -4.213 -1.144 1.00 90.62 97 ILE A CA 1
ATOM 793 C C . ILE A 1 97 ? -0.542 -3.695 -1.981 1.00 90.62 97 ILE A C 1
ATOM 795 O O . ILE A 1 97 ? -0.318 -4.161 -3.096 1.00 90.62 97 ILE A O 1
ATOM 799 N N . LEU A 1 98 ? 0.230 -2.753 -1.434 1.00 90.00 98 LEU A N 1
ATOM 800 C CA . LEU A 1 98 ? 1.408 -2.196 -2.081 1.00 90.00 98 LEU A CA 1
ATOM 801 C C . LEU A 1 98 ? 2.547 -3.211 -2.145 1.00 90.00 98 LEU A C 1
ATOM 803 O O . LEU A 1 98 ? 3.196 -3.336 -3.185 1.00 90.00 98 LEU A O 1
ATOM 807 N N . GLU A 1 99 ? 2.781 -3.945 -1.056 1.00 88.12 99 GLU A N 1
ATOM 808 C CA . GLU A 1 99 ? 3.745 -5.046 -1.047 1.00 88.12 99 GLU A CA 1
ATOM 809 C C . GLU A 1 99 ? 3.341 -6.129 -2.051 1.00 88.12 99 GLU A C 1
ATOM 811 O O . GLU A 1 99 ? 4.157 -6.516 -2.885 1.00 88.12 99 GLU A O 1
ATOM 816 N N . GLU A 1 100 ? 2.076 -6.562 -2.050 1.00 89.25 100 GLU A N 1
ATOM 817 C CA . GLU A 1 100 ? 1.586 -7.568 -3.001 1.00 89.25 100 GLU A CA 1
ATOM 818 C C . GLU A 1 100 ? 1.681 -7.098 -4.458 1.00 89.25 100 GLU A C 1
ATOM 820 O O . GLU A 1 100 ? 2.059 -7.877 -5.335 1.00 89.25 100 GLU A O 1
ATOM 825 N N . TYR A 1 101 ? 1.397 -5.821 -4.721 1.00 90.25 101 TYR A N 1
ATOM 826 C CA . TYR A 1 101 ? 1.550 -5.216 -6.041 1.00 90.25 101 TYR A CA 1
ATOM 827 C C . TYR A 1 101 ? 3.007 -5.250 -6.516 1.00 90.25 101 TYR A C 1
ATOM 829 O O . TYR A 1 101 ? 3.290 -5.726 -7.619 1.00 90.25 101 TYR A O 1
ATOM 837 N N . LYS A 1 102 ? 3.943 -4.795 -5.672 1.00 89.06 102 LYS A N 1
ATOM 838 C CA . LYS A 1 102 ? 5.382 -4.800 -5.975 1.00 89.06 102 LYS A CA 1
ATOM 839 C C . LYS A 1 102 ? 5.886 -6.221 -6.204 1.00 89.06 102 LYS A C 1
ATOM 841 O O . LYS A 1 102 ? 6.515 -6.483 -7.226 1.00 89.06 102 LYS A O 1
ATOM 846 N N . CYS A 1 103 ? 5.550 -7.149 -5.308 1.00 88.56 103 CYS A N 1
ATOM 847 C CA . CYS A 1 103 ? 5.892 -8.560 -5.458 1.00 88.56 103 CYS A CA 1
ATOM 848 C C . CYS A 1 103 ? 5.311 -9.152 -6.745 1.00 88.56 103 CYS A C 1
ATOM 850 O O . CYS A 1 103 ? 6.005 -9.888 -7.436 1.00 88.56 103 CYS A O 1
ATOM 852 N N . GLY A 1 104 ? 4.066 -8.825 -7.098 1.00 87.38 104 GLY A N 1
ATOM 853 C CA . GLY A 1 104 ? 3.430 -9.323 -8.313 1.00 87.38 104 GLY A CA 1
ATOM 854 C C . GLY A 1 104 ? 4.090 -8.805 -9.592 1.00 87.38 104 GLY A C 1
ATOM 855 O O . GLY A 1 104 ? 4.316 -9.595 -10.507 1.00 87.38 104 GLY A O 1
ATOM 856 N N . LYS A 1 105 ? 4.465 -7.519 -9.642 1.00 85.00 105 LYS A N 1
ATOM 857 C CA . LYS A 1 105 ? 5.219 -6.952 -10.772 1.00 85.00 105 LYS A CA 1
ATOM 858 C C . LYS A 1 105 ? 6.614 -7.568 -10.882 1.00 85.00 105 LYS A C 1
ATOM 860 O O . LYS A 1 105 ? 6.980 -8.002 -11.967 1.00 85.00 105 LYS A O 1
ATOM 865 N N . VAL A 1 106 ? 7.358 -7.672 -9.777 1.00 86.19 106 VAL A N 1
ATOM 866 C CA . VAL A 1 106 ? 8.686 -8.316 -9.765 1.00 86.19 106 VAL A CA 1
ATOM 867 C C . VAL A 1 106 ? 8.583 -9.768 -10.215 1.00 86.19 106 VAL A C 1
ATOM 869 O O . VAL A 1 106 ? 9.320 -10.178 -11.098 1.00 86.19 106 VAL A O 1
ATOM 872 N N . ARG A 1 107 ? 7.621 -10.524 -9.679 1.00 87.81 107 ARG A N 1
ATOM 873 C CA . ARG A 1 107 ? 7.396 -11.920 -10.057 1.00 87.81 107 ARG A CA 1
ATOM 874 C C . ARG A 1 107 ? 7.118 -12.073 -11.550 1.00 87.81 107 ARG A C 1
ATOM 876 O O . ARG A 1 107 ? 7.685 -12.966 -12.161 1.00 87.81 107 ARG A O 1
ATOM 883 N N . LEU A 1 108 ? 6.279 -11.213 -12.131 1.00 84.06 108 LEU A N 1
ATOM 884 C CA . LEU A 1 108 ? 6.010 -11.223 -13.571 1.00 84.06 108 LEU A CA 1
ATOM 885 C C . LEU A 1 108 ? 7.288 -10.967 -14.373 1.00 84.06 108 LEU A C 1
ATOM 887 O O . LEU A 1 108 ? 7.547 -11.663 -15.345 1.00 84.06 108 LEU A O 1
ATOM 891 N N . VAL A 1 109 ? 8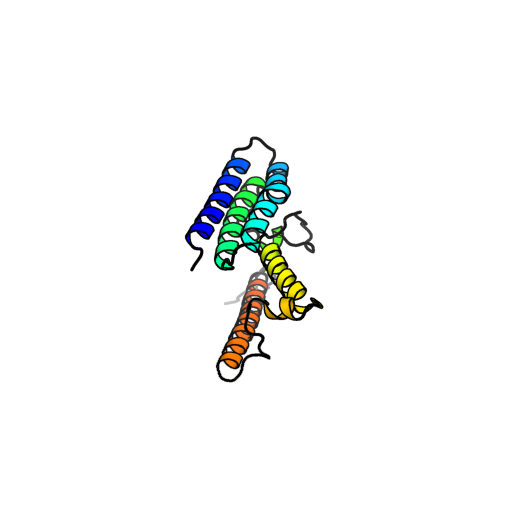.101 -9.999 -13.950 1.00 82.62 109 VAL A N 1
ATOM 892 C CA . VAL A 1 109 ? 9.375 -9.695 -14.611 1.00 82.62 109 VAL A CA 1
ATOM 893 C C . VAL A 1 109 ? 10.334 -10.880 -14.520 1.00 82.62 109 VAL A C 1
ATOM 895 O O . VAL A 1 109 ? 10.847 -11.296 -15.550 1.00 82.62 109 VAL A O 1
ATOM 898 N N . THR A 1 110 ? 10.532 -11.454 -13.332 1.00 83.88 110 THR A N 1
ATOM 899 C CA . THR A 1 110 ? 11.392 -12.630 -13.127 1.00 83.88 110 THR A CA 1
ATOM 900 C C . THR A 1 110 ? 10.920 -13.821 -13.962 1.00 83.88 110 THR A C 1
ATOM 902 O O . THR A 1 110 ? 11.726 -14.441 -14.636 1.00 8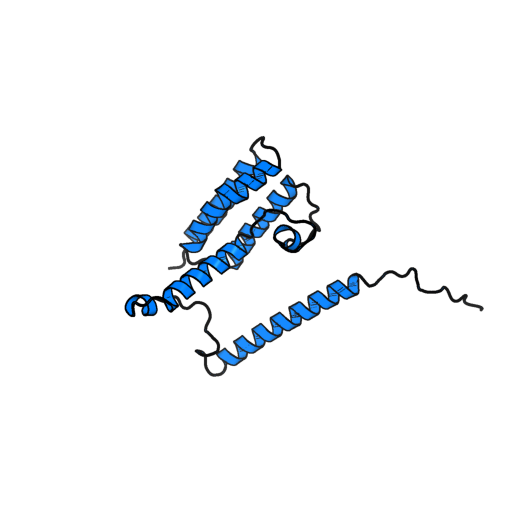3.88 110 THR A O 1
ATOM 905 N N . MET A 1 111 ? 9.609 -14.080 -14.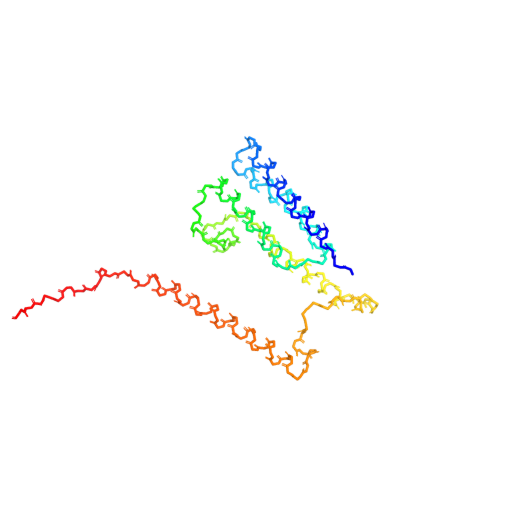022 1.00 84.31 111 MET A N 1
ATOM 906 C CA . MET A 1 111 ? 9.045 -15.143 -14.866 1.00 84.31 111 MET A CA 1
ATOM 907 C C . MET A 1 111 ? 9.342 -14.949 -16.358 1.00 84.31 111 MET A C 1
ATOM 909 O O . MET A 1 111 ? 9.556 -15.927 -17.066 1.00 84.31 111 MET A O 1
ATOM 913 N N . LEU A 1 112 ? 9.345 -13.705 -16.846 1.00 83.56 112 LEU A N 1
ATOM 914 C CA . LEU A 1 112 ? 9.699 -13.408 -18.236 1.00 83.56 112 LEU A CA 1
ATOM 915 C C . LEU A 1 112 ? 11.214 -13.508 -18.479 1.00 83.56 112 LEU A C 1
ATOM 917 O O . LEU A 1 112 ? 11.613 -13.936 -19.558 1.00 83.56 112 LEU A O 1
ATOM 921 N N . GLU A 1 113 ? 12.052 -13.142 -17.499 1.00 80.75 113 GLU A N 1
ATOM 922 C CA . GLU A 1 113 ? 13.519 -13.302 -17.572 1.00 80.75 113 GLU A CA 1
ATOM 923 C C . GLU A 1 113 ? 13.931 -14.777 -17.606 1.00 80.75 113 GLU A C 1
ATOM 925 O O . GLU A 1 113 ? 14.778 -15.162 -18.413 1.00 80.75 113 GLU A O 1
ATOM 930 N N . ASP A 1 114 ? 13.311 -15.590 -16.753 1.00 83.56 114 ASP A N 1
ATOM 931 C CA . ASP A 1 114 ? 13.654 -16.999 -16.560 1.00 83.56 114 ASP A CA 1
ATOM 932 C C . ASP A 1 114 ? 12.979 -17.926 -17.586 1.00 83.56 114 ASP A C 1
ATOM 934 O O . ASP A 1 114 ? 13.239 -19.124 -17.592 1.00 83.56 114 ASP A O 1
ATOM 938 N N . SER A 1 115 ? 12.120 -17.401 -18.469 1.00 87.50 115 SER A N 1
ATOM 939 C CA . SER A 1 115 ? 11.434 -18.201 -19.492 1.00 87.50 115 SER A CA 1
ATOM 940 C C . SER A 1 115 ? 12.427 -18.800 -20.490 1.00 87.50 115 SER A C 1
ATOM 942 O O . SER A 1 115 ? 13.263 -18.088 -21.041 1.00 87.50 115 SER A O 1
ATOM 944 N N . ASP A 1 116 ? 12.337 -20.097 -20.776 1.00 88.62 116 ASP A N 1
ATOM 945 C CA . ASP A 1 116 ? 13.206 -20.751 -21.765 1.00 88.62 116 ASP A CA 1
ATOM 946 C C . ASP A 1 116 ? 13.007 -20.195 -23.189 1.00 88.62 116 ASP A C 1
ATOM 948 O O . ASP A 1 116 ? 13.955 -20.143 -23.977 1.00 88.62 116 ASP A O 1
ATOM 952 N N . ASP A 1 117 ? 11.814 -19.672 -23.488 1.00 90.56 117 ASP A N 1
ATOM 953 C CA . ASP A 1 117 ? 11.447 -19.145 -24.799 1.00 90.56 117 ASP A CA 1
ATOM 954 C C . ASP A 1 117 ? 12.093 -17.778 -25.081 1.00 90.56 117 ASP A C 1
ATOM 956 O O . ASP A 1 117 ? 11.821 -16.762 -24.431 1.00 90.56 117 ASP A O 1
ATOM 960 N N . SER A 1 118 ? 12.906 -17.714 -26.139 1.00 85.44 118 SER A N 1
ATOM 961 C CA . SER A 1 118 ? 13.615 -16.493 -26.554 1.00 85.44 118 SER A CA 1
ATOM 962 C C . SER A 1 118 ? 12.673 -15.337 -26.923 1.00 85.44 118 SER A C 1
ATOM 964 O O . SER A 1 118 ? 12.967 -14.169 -26.648 1.00 85.44 118 SER A O 1
ATOM 966 N N . VAL A 1 119 ? 11.507 -15.649 -27.497 1.00 86.56 119 VAL A N 1
ATOM 967 C CA . VAL A 1 119 ? 10.485 -14.655 -27.861 1.00 86.56 119 VAL A CA 1
ATOM 968 C C . VAL A 1 119 ? 9.873 -14.029 -26.608 1.00 86.56 119 VAL A C 1
ATOM 970 O O . VAL A 1 119 ? 9.729 -12.810 -26.539 1.00 86.56 119 VAL A O 1
ATOM 973 N N . VAL A 1 120 ? 9.581 -14.837 -25.585 1.00 82.19 120 VAL A N 1
ATOM 974 C CA . VAL A 1 120 ? 8.980 -14.380 -24.323 1.00 82.19 120 VAL A CA 1
ATOM 975 C C . VAL A 1 120 ? 9.960 -13.504 -23.540 1.00 82.19 120 VAL A C 1
ATOM 977 O O . VAL A 1 120 ? 9.574 -12.429 -23.075 1.00 82.19 120 VAL A O 1
ATOM 980 N N . LYS A 1 121 ? 11.245 -13.883 -23.504 1.00 78.81 121 LYS A N 1
ATOM 981 C CA . LYS A 1 121 ? 12.333 -13.054 -22.951 1.00 78.81 121 LYS A CA 1
ATOM 982 C C . LYS A 1 121 ? 12.422 -11.670 -23.601 1.00 78.81 121 LYS A C 1
ATOM 984 O O . LYS A 1 121 ? 12.747 -10.691 -22.934 1.00 78.81 121 LYS A O 1
ATOM 989 N N . THR A 1 122 ? 12.113 -11.566 -24.893 1.00 76.38 122 THR A N 1
ATOM 990 C CA . THR A 1 122 ? 12.208 -10.303 -25.646 1.00 76.38 122 THR A CA 1
ATOM 991 C C . THR A 1 122 ? 11.071 -9.327 -25.313 1.00 76.38 122 THR A C 1
ATOM 993 O O . THR A 1 122 ? 11.257 -8.115 -25.380 1.00 76.38 122 THR A O 1
ATOM 996 N N . VAL A 1 123 ? 9.903 -9.832 -24.901 1.00 73.69 123 VAL A N 1
ATOM 997 C CA . VAL A 1 123 ? 8.706 -9.028 -24.565 1.00 73.69 123 VAL A CA 1
ATOM 998 C C . VAL A 1 123 ? 8.826 -8.331 -23.196 1.00 73.69 123 VAL A C 1
ATOM 1000 O O . VAL A 1 123 ? 7.945 -7.566 -22.799 1.00 73.69 123 VAL A O 1
ATOM 1003 N N . GLN A 1 124 ? 9.920 -8.558 -22.462 1.00 62.50 124 GLN A N 1
ATOM 1004 C CA . GLN A 1 124 ? 10.114 -8.061 -21.105 1.00 62.50 124 GLN A CA 1
ATOM 1005 C C . GLN A 1 124 ? 9.860 -6.539 -20.983 1.00 62.50 124 GLN A C 1
ATOM 1007 O O . GLN A 1 124 ? 10.506 -5.739 -21.666 1.00 62.50 124 GLN A O 1
ATOM 1012 N N . PRO A 1 125 ? 8.958 -6.098 -20.083 1.00 62.66 125 PRO A N 1
ATOM 1013 C CA . PRO A 1 125 ? 8.717 -4.680 -19.874 1.00 62.66 125 PRO A CA 1
ATOM 1014 C C . PRO A 1 125 ? 9.932 -4.012 -19.220 1.00 62.66 125 PRO A C 1
ATOM 1016 O O . PRO A 1 125 ? 10.556 -4.546 -18.301 1.00 62.66 125 PRO A O 1
ATOM 1019 N N . PHE A 1 126 ? 10.239 -2.797 -19.668 1.00 54.88 126 PHE A N 1
ATOM 1020 C CA . PHE A 1 126 ? 11.329 -1.979 -19.150 1.00 54.88 126 PHE A CA 1
ATOM 1021 C C . PHE A 1 126 ? 10.981 -1.402 -17.771 1.00 54.88 126 PHE A C 1
ATOM 1023 O O . PHE A 1 126 ? 10.530 -0.264 -17.651 1.00 54.88 126 PHE A O 1
ATOM 1030 N N . ILE A 1 127 ? 11.146 -2.188 -16.710 1.00 53.91 127 ILE A N 1
ATOM 1031 C CA . ILE A 1 127 ? 10.879 -1.734 -15.341 1.00 53.91 127 ILE A CA 1
ATOM 1032 C C . ILE A 1 127 ? 12.210 -1.484 -14.644 1.00 53.91 127 ILE A C 1
ATOM 1034 O O . ILE A 1 127 ? 12.919 -2.413 -14.281 1.00 53.91 127 ILE A O 1
ATOM 1038 N N . VAL A 1 128 ? 12.502 -0.192 -14.471 1.00 51.47 128 VAL A N 1
ATOM 1039 C CA . VAL A 1 128 ? 13.717 0.382 -13.880 1.00 51.47 128 VAL A CA 1
ATOM 1040 C C . VAL A 1 128 ? 14.983 -0.051 -14.618 1.00 51.47 128 VAL A C 1
ATOM 1042 O O . VAL A 1 128 ? 15.443 -1.185 -14.538 1.00 51.47 128 VAL A O 1
ATOM 1045 N N . LYS A 1 129 ? 15.590 0.908 -15.319 1.00 53.78 129 LYS A N 1
ATOM 1046 C CA . LYS A 1 129 ? 16.951 0.808 -15.846 1.00 53.78 129 LYS A CA 1
ATOM 1047 C C . LYS A 1 129 ? 17.879 0.157 -14.810 1.00 53.78 129 LYS A C 1
ATOM 1049 O O . LYS A 1 129 ? 18.235 0.774 -13.810 1.00 53.78 129 LYS A O 1
ATOM 1054 N N . ARG A 1 130 ? 18.265 -1.104 -15.023 1.00 52.94 130 ARG A N 1
ATOM 1055 C CA . ARG A 1 130 ? 19.275 -1.768 -14.188 1.00 52.94 130 ARG A CA 1
ATOM 1056 C C . ARG A 1 130 ? 20.563 -0.947 -14.323 1.00 52.94 130 ARG A C 1
ATOM 1058 O O . ARG A 1 130 ? 20.937 -0.641 -15.450 1.00 52.94 130 ARG A O 1
ATOM 1065 N N . TRP A 1 131 ? 21.255 -0.603 -13.230 1.00 46.31 131 TRP A N 1
ATOM 1066 C CA . TRP A 1 131 ? 22.485 0.216 -13.301 1.00 46.31 131 TRP A CA 1
ATOM 1067 C C . TRP A 1 131 ? 23.548 -0.361 -14.245 1.00 46.31 131 TRP A C 1
ATOM 1069 O O . TRP A 1 131 ? 24.392 0.363 -14.772 1.00 46.31 131 TRP A O 1
ATOM 1079 N N . SER A 1 132 ? 23.527 -1.679 -14.436 1.00 54.94 132 SER A N 1
ATOM 1080 C CA . SER A 1 132 ? 24.391 -2.404 -15.365 1.00 54.94 132 SER A CA 1
ATOM 1081 C C . SER A 1 132 ? 24.029 -2.210 -16.840 1.00 54.94 132 SER A C 1
ATOM 1083 O O . SER A 1 132 ? 24.877 -2.451 -17.684 1.00 54.94 132 SER A O 1
ATOM 1085 N N . LYS A 1 133 ? 22.815 -1.745 -17.153 1.00 53.62 133 LYS A N 1
A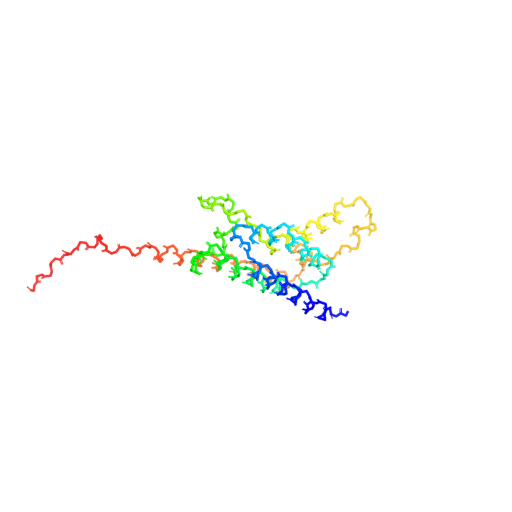TOM 1086 C CA . LYS A 1 133 ? 22.327 -1.436 -18.508 1.00 53.62 133 LYS A CA 1
ATOM 1087 C C . LYS A 1 133 ? 22.258 0.077 -18.792 1.00 53.62 133 LYS A C 1
ATOM 1089 O O . LYS A 1 133 ? 21.706 0.483 -19.808 1.00 53.62 133 LYS A O 1
ATOM 1094 N N . THR A 1 134 ? 22.774 0.914 -17.890 1.00 67.00 134 THR A N 1
ATOM 1095 C CA . THR A 1 134 ? 22.834 2.378 -18.047 1.00 67.00 134 THR A CA 1
ATOM 1096 C C . THR A 1 134 ? 24.258 2.875 -18.037 1.00 67.00 134 THR A C 1
ATOM 1098 O O . THR A 1 134 ? 25.047 2.434 -17.203 1.00 67.00 134 THR A O 1
ATOM 1101 N N . GLU A 1 135 ? 24.561 3.853 -18.880 1.00 75.38 135 GLU A N 1
ATOM 1102 C CA . GLU A 1 135 ? 25.890 4.450 -18.983 1.00 75.38 135 GLU A CA 1
ATOM 1103 C C . GLU A 1 135 ? 25.865 5.956 -18.704 1.00 75.38 135 GLU A C 1
ATOM 1105 O O . GLU A 1 135 ? 24.827 6.620 -18.749 1.00 75.38 135 GLU A O 1
ATOM 1110 N N . GLY A 1 136 ? 27.035 6.501 -18.367 1.00 81.12 136 GLY A N 1
ATOM 1111 C CA . GLY A 1 136 ? 27.235 7.940 -18.226 1.00 81.12 136 GLY A CA 1
ATOM 1112 C C . GLY A 1 136 ? 26.487 8.584 -17.053 1.00 81.12 136 GLY A C 1
ATOM 1113 O O . GLY A 1 136 ? 26.501 8.087 -15.924 1.00 81.12 136 GLY A O 1
ATOM 1114 N N . LYS A 1 137 ? 25.895 9.753 -17.318 1.00 79.75 137 LYS A N 1
ATOM 1115 C CA . LYS A 1 137 ? 25.280 10.636 -16.313 1.00 79.75 137 LYS A CA 1
ATOM 1116 C C . LYS A 1 137 ? 24.075 9.990 -15.623 1.00 79.75 137 LYS A C 1
ATOM 1118 O O . LYS A 1 137 ? 23.952 10.068 -14.407 1.00 79.75 137 LYS A O 1
ATOM 1123 N N . GLU A 1 138 ? 23.261 9.266 -16.382 1.00 72.50 138 GLU A N 1
ATOM 1124 C CA . GLU A 1 138 ? 22.030 8.647 -15.887 1.00 72.50 138 GLU A CA 1
ATOM 1125 C C . GLU A 1 138 ? 22.307 7.569 -14.825 1.00 72.50 138 GLU A C 1
ATOM 1127 O O . GLU A 1 138 ? 21.647 7.535 -13.788 1.00 72.50 138 GLU A O 1
ATOM 1132 N N . LYS A 1 139 ? 23.355 6.751 -15.012 1.00 75.44 139 LYS A N 1
ATOM 1133 C CA . LYS A 1 139 ? 23.794 5.771 -14.003 1.00 75.44 139 LYS A CA 1
ATOM 1134 C C . LYS A 1 139 ? 24.207 6.450 -12.695 1.00 75.44 139 LYS A C 1
ATOM 1136 O O . LYS A 1 139 ? 23.864 5.972 -11.616 1.00 75.44 139 LYS A O 1
ATOM 1141 N N . ARG A 1 140 ? 24.946 7.563 -12.787 1.00 74.69 140 ARG A N 1
ATOM 1142 C CA . ARG A 1 140 ? 25.402 8.327 -11.614 1.00 74.69 140 ARG A CA 1
ATOM 1143 C C . ARG A 1 140 ? 24.213 8.894 -10.846 1.00 74.69 140 ARG A C 1
ATOM 1145 O O . ARG A 1 140 ? 24.148 8.708 -9.637 1.00 74.69 140 ARG A O 1
ATOM 1152 N N . ASP A 1 141 ? 23.255 9.497 -11.544 1.00 77.06 141 ASP A N 1
ATOM 1153 C CA . ASP A 1 141 ? 22.060 10.087 -10.930 1.00 77.06 141 ASP A CA 1
ATOM 1154 C C . ASP A 1 141 ? 21.202 9.027 -10.216 1.00 77.06 141 ASP A C 1
ATOM 1156 O O . ASP A 1 141 ? 20.703 9.262 -9.113 1.00 77.06 141 ASP A O 1
ATOM 1160 N N . MET A 1 142 ? 21.090 7.824 -10.792 1.00 71.81 142 MET A N 1
ATOM 1161 C CA . MET A 1 142 ? 20.391 6.698 -10.160 1.00 71.81 142 MET A CA 1
ATOM 1162 C C . MET A 1 142 ? 21.094 6.204 -8.890 1.00 71.81 142 MET A C 1
ATOM 1164 O O . MET A 1 142 ? 20.431 5.997 -7.873 1.00 71.81 142 MET A O 1
ATOM 1168 N N . ILE A 1 143 ? 22.422 6.054 -8.924 1.00 74.25 143 ILE A N 1
ATOM 1169 C CA . ILE A 1 143 ? 23.213 5.660 -7.747 1.00 74.25 143 ILE A CA 1
ATOM 1170 C C . ILE A 1 143 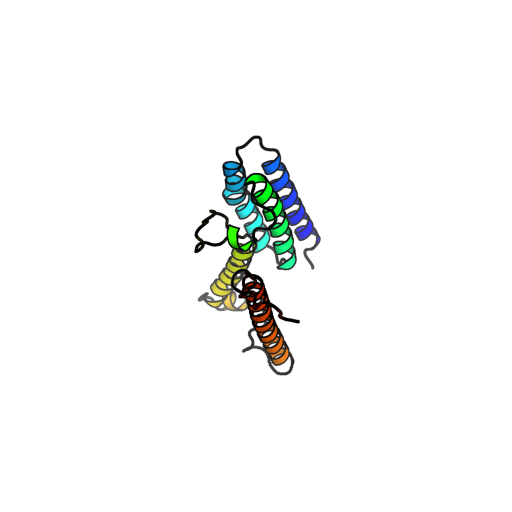? 23.085 6.720 -6.647 1.00 74.25 143 ILE A C 1
ATOM 1172 O O . ILE A 1 143 ? 22.832 6.381 -5.493 1.00 74.25 143 ILE A O 1
ATOM 1176 N N . ILE A 1 144 ? 23.207 8.004 -6.998 1.00 76.88 144 ILE A N 1
ATOM 1177 C CA . ILE A 1 144 ? 23.107 9.122 -6.050 1.00 76.88 144 ILE A CA 1
ATOM 1178 C C . ILE A 1 144 ? 21.730 9.148 -5.381 1.00 76.88 144 ILE A C 1
ATOM 1180 O O . ILE A 1 144 ? 21.654 9.272 -4.158 1.00 76.88 144 ILE A O 1
ATOM 1184 N N . ASN A 1 145 ? 20.646 9.003 -6.148 1.00 69.06 145 ASN A N 1
ATOM 1185 C CA . ASN A 1 145 ? 19.293 8.985 -5.590 1.00 69.06 145 ASN A CA 1
ATOM 1186 C C . ASN A 1 145 ? 19.077 7.811 -4.631 1.00 69.06 145 ASN A C 1
ATOM 1188 O O . ASN A 1 145 ? 18.463 7.991 -3.580 1.00 69.06 145 ASN A O 1
ATOM 1192 N N . GLU A 1 146 ? 19.600 6.626 -4.946 1.00 70.81 146 GLU A N 1
ATOM 1193 C CA . GLU A 1 146 ? 19.457 5.469 -4.064 1.00 70.81 146 GLU A CA 1
ATOM 1194 C C . GLU A 1 146 ? 20.295 5.600 -2.785 1.00 70.81 146 GLU A C 1
ATOM 1196 O O . GLU A 1 146 ? 19.801 5.327 -1.688 1.00 70.81 146 GLU A O 1
ATOM 1201 N N . VAL A 1 147 ? 21.540 6.078 -2.895 1.00 71.06 147 VAL A N 1
ATOM 1202 C CA . VAL A 1 147 ? 22.389 6.380 -1.730 1.00 71.06 147 VAL A CA 1
ATOM 1203 C C . VAL A 1 147 ? 21.710 7.418 -0.838 1.00 71.06 147 VAL A C 1
ATOM 1205 O O . VAL A 1 147 ? 21.608 7.203 0.369 1.00 71.06 147 VAL A O 1
ATOM 1208 N N . ARG A 1 148 ? 21.161 8.487 -1.427 1.00 72.50 148 ARG A N 1
ATOM 1209 C CA . ARG A 1 148 ? 20.418 9.524 -0.703 1.00 72.50 148 ARG A CA 1
ATOM 1210 C C . ARG A 1 148 ? 19.217 8.944 0.043 1.00 72.50 148 ARG A C 1
ATOM 1212 O O . ARG A 1 148 ? 19.085 9.191 1.235 1.00 72.50 148 ARG A O 1
ATOM 1219 N N . GLN A 1 149 ? 18.394 8.113 -0.601 1.00 60.09 149 GLN A N 1
ATOM 1220 C CA . GLN A 1 149 ? 17.253 7.475 0.069 1.00 60.09 149 GLN A CA 1
ATOM 1221 C C . GLN A 1 149 ? 17.680 6.575 1.236 1.00 60.09 149 GLN A C 1
ATOM 1223 O O . GLN A 1 149 ? 17.042 6.589 2.290 1.00 60.09 149 GLN A O 1
ATOM 1228 N N . ARG A 1 150 ? 18.774 5.815 1.086 1.00 64.38 150 ARG A N 1
ATOM 1229 C CA . ARG A 1 150 ? 19.325 4.991 2.176 1.00 64.38 150 ARG A CA 1
ATOM 1230 C C . ARG A 1 150 ? 19.833 5.844 3.335 1.00 64.38 150 ARG A C 1
ATOM 1232 O O . ARG A 1 150 ? 19.622 5.485 4.493 1.00 64.38 150 ARG A O 1
ATOM 1239 N N . GLU A 1 151 ? 20.512 6.948 3.044 1.00 69.06 151 GLU A N 1
ATOM 1240 C CA . GLU A 1 151 ? 20.978 7.884 4.067 1.00 69.06 151 GLU A CA 1
ATOM 1241 C C . GLU A 1 151 ? 19.822 8.570 4.786 1.00 69.06 151 GLU A C 1
ATOM 1243 O O . GLU A 1 151 ? 19.816 8.613 6.014 1.00 69.06 151 GLU A O 1
ATOM 1248 N N . ASP A 1 152 ? 18.823 9.051 4.052 1.00 64.44 152 ASP A N 1
ATOM 1249 C CA . ASP A 1 152 ? 17.654 9.714 4.624 1.00 64.44 152 ASP A CA 1
ATOM 1250 C C . ASP A 1 152 ? 16.843 8.748 5.487 1.00 64.44 152 ASP A C 1
ATOM 1252 O O . ASP A 1 152 ? 16.439 9.101 6.593 1.00 64.44 152 ASP A O 1
ATOM 1256 N N . PHE A 1 153 ? 16.711 7.487 5.069 1.00 50.03 153 PHE A N 1
ATOM 1257 C CA . PHE A 1 153 ? 16.112 6.449 5.902 1.00 50.03 153 PHE A CA 1
ATOM 1258 C C . PHE A 1 153 ? 16.894 6.235 7.209 1.00 50.03 153 PHE A C 1
ATOM 1260 O O . PHE A 1 153 ? 16.297 6.195 8.286 1.00 50.03 153 PHE A O 1
ATOM 1267 N N . LYS A 1 154 ? 18.233 6.173 7.150 1.00 70.56 154 LYS A N 1
ATOM 1268 C CA . LYS A 1 154 ? 19.086 6.080 8.351 1.00 70.56 154 LYS A CA 1
ATOM 1269 C C . LYS A 1 154 ? 18.957 7.314 9.247 1.00 70.56 154 LYS A C 1
ATOM 1271 O O . LYS A 1 154 ? 18.897 7.166 10.466 1.00 70.56 154 LYS A O 1
ATOM 1276 N N . ARG A 1 155 ? 18.894 8.519 8.671 1.00 73.19 155 ARG A N 1
ATOM 1277 C CA . ARG A 1 155 ? 18.702 9.783 9.406 1.00 73.19 155 ARG A CA 1
ATOM 1278 C C . ARG A 1 155 ? 17.352 9.803 10.114 1.00 73.19 155 ARG A C 1
ATOM 1280 O O . ARG A 1 155 ? 17.306 10.094 11.305 1.00 73.19 155 ARG A O 1
ATOM 1287 N N . VAL A 1 156 ? 16.279 9.419 9.422 1.00 67.25 156 VAL A N 1
ATOM 1288 C CA . VAL A 1 156 ? 14.928 9.314 9.991 1.00 67.25 156 VAL A CA 1
ATOM 1289 C C . VAL A 1 156 ? 14.887 8.262 11.100 1.00 67.25 156 VAL A C 1
ATOM 1291 O O . VAL A 1 156 ? 14.349 8.525 12.174 1.00 67.25 156 VAL A O 1
ATOM 1294 N N . GLN A 1 157 ? 15.499 7.094 10.893 1.00 56.84 157 GLN A N 1
ATOM 1295 C CA . GLN A 1 157 ? 15.579 6.043 11.909 1.00 56.84 157 GLN A CA 1
ATOM 1296 C C . GLN A 1 157 ? 16.349 6.509 13.155 1.00 56.84 157 GLN A C 1
ATOM 1298 O O . GLN A 1 157 ? 15.885 6.293 14.276 1.00 56.84 157 GLN A O 1
ATOM 1303 N N . LYS A 1 158 ? 17.484 7.197 12.971 1.00 69.38 158 LYS A N 1
ATOM 1304 C CA . LYS A 1 158 ? 18.284 7.769 14.063 1.00 69.38 158 LYS A CA 1
ATOM 1305 C C . LYS A 1 158 ? 17.520 8.861 14.815 1.00 69.38 158 LYS A C 1
ATOM 1307 O O . LYS A 1 158 ? 17.493 8.837 16.041 1.00 69.38 158 LYS A O 1
ATOM 1312 N N . ALA A 1 159 ? 16.840 9.761 14.103 1.00 69.56 159 ALA A N 1
ATOM 1313 C CA . ALA A 1 159 ? 16.011 10.809 14.702 1.00 69.56 159 ALA A CA 1
ATOM 1314 C C . ALA A 1 159 ? 14.857 10.224 15.537 1.00 69.56 159 ALA A C 1
ATOM 1316 O O . ALA A 1 159 ? 14.563 10.699 16.632 1.00 69.56 159 ALA A O 1
ATOM 1317 N N . VAL A 1 160 ? 14.234 9.143 15.056 1.00 66.94 160 VAL A N 1
ATOM 1318 C CA . VAL A 1 160 ? 13.203 8.401 15.797 1.00 66.94 160 VAL A CA 1
ATOM 1319 C C . VAL A 1 160 ? 13.764 7.762 17.072 1.00 66.94 160 VAL A C 1
ATOM 1321 O O . VAL A 1 160 ? 13.102 7.826 18.105 1.00 66.94 160 VAL A O 1
ATOM 1324 N N . GLN A 1 161 ? 14.954 7.153 17.012 1.00 58.12 161 GLN A N 1
ATOM 1325 C CA . GLN A 1 161 ? 15.613 6.558 18.184 1.00 58.12 161 GLN A CA 1
ATOM 1326 C C . GLN A 1 161 ? 15.986 7.613 19.229 1.00 58.12 161 GLN A C 1
ATOM 1328 O O . GLN A 1 161 ? 15.714 7.426 20.410 1.00 58.12 161 GLN A O 1
ATOM 1333 N N . GLN A 1 162 ? 16.546 8.744 18.800 1.00 62.16 162 GLN A N 1
ATOM 1334 C CA . GLN A 1 162 ? 16.923 9.835 19.702 1.00 62.16 162 GLN A CA 1
ATOM 1335 C C . GLN A 1 162 ? 15.704 10.469 20.389 1.00 62.16 162 GLN A C 1
ATOM 1337 O O . GLN A 1 162 ? 15.791 10.858 21.549 1.00 62.16 162 GLN A O 1
ATOM 1342 N N . ARG A 1 163 ? 14.535 10.490 19.731 1.00 51.59 163 ARG A N 1
ATOM 1343 C CA . ARG A 1 163 ? 13.276 10.957 20.339 1.00 51.59 163 ARG A CA 1
ATOM 1344 C C . ARG A 1 163 ? 12.804 10.079 21.508 1.00 51.59 163 ARG A C 1
ATOM 1346 O O . ARG A 1 163 ? 12.101 10.578 22.378 1.00 51.59 163 ARG A O 1
ATOM 1353 N N . GLN A 1 164 ? 13.182 8.797 21.544 1.00 55.81 164 GLN A N 1
ATOM 1354 C CA . GLN A 1 164 ? 12.885 7.886 22.662 1.00 55.81 164 GLN A CA 1
ATOM 1355 C C . GLN A 1 164 ? 13.902 7.980 23.810 1.00 55.81 164 GLN A C 1
ATOM 1357 O O . GLN A 1 164 ? 13.673 7.400 24.864 1.00 55.81 164 GLN A O 1
ATOM 1362 N N . GLN A 1 165 ? 15.005 8.713 23.631 1.00 47.91 165 GLN A N 1
ATOM 1363 C CA . GLN A 1 165 ? 16.109 8.789 24.593 1.00 47.91 165 GLN A CA 1
ATOM 1364 C C . GLN A 1 165 ? 15.996 9.972 25.573 1.00 47.91 165 GLN A C 1
ATOM 1366 O O . GLN A 1 165 ? 16.913 10.221 26.348 1.00 47.91 165 GLN A O 1
ATOM 1371 N N . GLY A 1 166 ? 14.871 10.693 25.555 1.00 54.88 166 GLY A N 1
ATOM 1372 C CA . GLY A 1 166 ? 14.543 11.739 26.524 1.00 54.88 166 GLY A CA 1
ATOM 1373 C C . GLY A 1 166 ? 13.667 11.211 27.657 1.00 54.88 166 GLY A C 1
ATOM 1374 O O . GLY A 1 166 ? 12.472 11.488 27.678 1.00 54.88 166 GLY A O 1
ATOM 1375 N N . HIS A 1 167 ? 14.254 10.464 28.592 1.00 48.12 167 HIS A N 1
ATOM 1376 C CA . HIS A 1 167 ? 13.692 10.260 29.928 1.00 48.12 167 HIS A CA 1
ATOM 1377 C C . HIS A 1 167 ? 14.601 11.008 30.908 1.00 48.12 167 HIS A C 1
ATOM 1379 O O . HIS A 1 167 ? 15.723 10.581 31.168 1.00 48.12 167 HIS A O 1
ATOM 1385 N N . TRP A 1 168 ? 14.158 12.182 31.362 1.00 51.91 168 TRP A N 1
ATOM 1386 C CA . TRP A 1 168 ? 14.964 13.118 32.158 1.00 51.91 168 TRP A CA 1
ATOM 1387 C C . TRP A 1 168 ? 15.059 12.754 33.651 1.00 51.91 168 TRP A C 1
ATOM 1389 O O . TRP A 1 168 ? 15.710 13.472 34.406 1.00 51.91 168 TRP A O 1
ATOM 1399 N N . ASP A 1 169 ? 14.503 11.618 34.074 1.00 47.78 169 ASP A N 1
ATOM 1400 C CA . ASP A 1 169 ? 14.390 11.253 35.495 1.00 47.78 169 ASP A CA 1
ATOM 1401 C C . ASP A 1 169 ? 15.714 10.791 36.138 1.00 47.78 169 ASP A C 1
ATOM 1403 O O . ASP A 1 169 ? 15.769 10.548 37.340 1.00 47.78 169 ASP A O 1
ATOM 1407 N N . SER A 1 170 ? 16.810 10.715 35.376 1.00 53.00 170 SER A N 1
ATOM 1408 C CA . SER A 1 170 ? 18.152 10.413 35.901 1.00 53.00 170 SER A CA 1
ATOM 1409 C C . SER A 1 170 ? 19.111 11.611 35.922 1.00 53.00 170 SER A C 1
ATOM 1411 O O . SER A 1 170 ? 20.294 11.444 36.227 1.00 53.00 170 SER A O 1
ATOM 1413 N N . ALA A 1 171 ? 18.640 12.827 35.622 1.00 52.22 171 ALA A N 1
ATOM 1414 C CA . ALA A 1 171 ? 19.431 14.034 35.846 1.00 52.22 171 ALA A CA 1
ATOM 1415 C C . ALA A 1 171 ? 19.424 14.369 37.345 1.00 52.22 171 ALA A C 1
ATOM 1417 O O . ALA A 1 171 ? 18.526 15.039 37.847 1.00 52.22 171 ALA A O 1
ATOM 1418 N N . ILE A 1 172 ? 20.431 13.864 38.061 1.00 54.34 172 ILE A N 1
ATOM 1419 C CA . ILE A 1 172 ? 20.733 14.210 39.455 1.00 54.34 172 ILE A CA 1
ATOM 1420 C C . ILE A 1 172 ? 20.631 15.734 39.616 1.00 54.34 172 ILE A C 1
ATOM 1422 O O . ILE A 1 172 ? 21.431 16.474 39.038 1.00 54.34 172 ILE A O 1
ATOM 1426 N N . GLN A 1 173 ? 19.651 16.197 40.399 1.00 49.75 173 GLN A N 1
ATOM 1427 C CA . GLN A 1 173 ? 19.542 17.586 40.837 1.00 49.75 173 GLN A CA 1
ATOM 1428 C C . GLN A 1 173 ? 20.779 17.918 41.675 1.00 49.75 173 GLN A C 1
ATOM 1430 O O . GLN A 1 173 ? 20.825 17.667 42.877 1.00 49.75 173 GLN A O 1
ATOM 1435 N N . ARG A 1 174 ? 21.819 18.465 41.046 1.00 51.97 174 ARG A N 1
ATOM 1436 C CA . ARG A 1 174 ? 22.878 19.144 41.790 1.00 51.97 174 ARG A CA 1
ATOM 1437 C C . ARG A 1 174 ? 22.273 20.431 42.339 1.00 51.97 174 ARG A C 1
ATOM 1439 O O . ARG A 1 174 ? 21.851 21.289 41.567 1.00 51.97 174 ARG A O 1
ATOM 1446 N N . SER A 1 175 ? 22.179 20.524 43.663 1.00 44.81 175 SER A N 1
ATOM 1447 C CA . SER A 1 175 ? 21.704 21.717 44.359 1.00 44.81 175 SER A CA 1
ATOM 1448 C C . SER A 1 175 ? 22.589 22.906 43.994 1.00 44.81 175 SER A C 1
ATOM 1450 O O . SER A 1 175 ? 23.794 22.882 44.245 1.00 44.81 175 SER A O 1
ATOM 1452 N N . LEU A 1 176 ? 21.991 23.933 43.398 1.00 48.25 176 LEU A N 1
ATOM 1453 C CA . LEU A 1 176 ? 22.623 25.233 43.207 1.00 48.25 176 LEU A CA 1
ATOM 1454 C C . LEU A 1 176 ? 22.743 25.910 44.576 1.00 48.25 176 LEU A C 1
ATOM 1456 O O . LEU A 1 176 ? 21.737 26.307 45.161 1.00 48.25 176 LEU A O 1
ATOM 1460 N N . THR A 1 177 ? 23.963 26.011 45.096 1.00 48.81 177 THR A N 1
ATOM 1461 C CA . THR A 1 177 ? 24.294 26.940 46.181 1.00 48.81 177 THR A CA 1
ATOM 1462 C C . THR A 1 177 ? 24.671 28.277 45.556 1.00 48.81 177 THR A C 1
ATOM 1464 O O . THR A 1 177 ? 25.503 28.301 44.646 1.00 48.81 177 THR A O 1
ATOM 1467 N N . TRP A 1 178 ? 24.006 29.339 46.011 1.00 45.19 178 TRP A N 1
ATOM 1468 C CA . TRP A 1 178 ? 24.264 30.729 45.631 1.00 45.19 178 TRP A CA 1
ATOM 1469 C C . TRP A 1 178 ? 25.630 31.209 46.113 1.00 45.19 178 TRP A C 1
ATOM 1471 O O . TRP A 1 178 ? 26.025 30.799 47.229 1.00 45.19 178 TRP A O 1
#

pLDDT: mean 77.94, std 14.57, range [38.28, 96.06]

Secondary structure (DSSP, 8-state):
---HHHHHHHHHHHHHHHHHHHHS---HHHHHHHIIIIIHHHHHHHHHHS---HHHHHHHHHHHHHHHHHHHT--TTS-THHHH-SSSSS------HHHHHHHHHHHHHHHHHS-S-HHHHHT----S--GGG--HHHHHHHHHHHHHHHHHHHHHHHHHHHHT---GGG--------

Sequence (178 aa):
MKDTRRVVKIVQFASEGLLVINKCGLQSKFKVWCLQSMLIPKLLWLLLVYDIFCSTVESIEAKIHKYTRKWLRVSPELRDMAMYCRNAKLKLPMKSILEEYKCGKVRLVTMLEDSDDSVVKTVQPFIVKRWSKTEGKEKRDMIINEVRQREDFKRVQKAVQQRQQGHWDSAIQRSLTW

Radius of gyration: 22.6 Å; chains: 1; bounding box: 51×52×74 Å

Foldseek 3Di:
DDPVVLLVVLLVLLVVQLVVLLPDPDALVVSQVCCAVPVLVVSLVSLLVDDDDLVSLVVSQVVVVVSNCVSVVPDPPDDPCLQCDPPDPDDHPDHRSSVSNVVSLVVQQVCQCPDPDPVSVVPRDPDDDDLVNDDDPVSVVVVVVVVVVVVVVVVVVVVVVVVVVPPCPPPPPPDDDD

Organism: NCBI:txid1093978